Protein AF-A0A943MNU6-F1 (afdb_monomer)

Solvent-accessible surface area (backbone atoms only — not comparable to full-atom values): 3793 Å² total; per-residue (Å²): 123,50,80,46,79,42,80,44,38,43,65,68,34,42,54,50,52,52,51,48,51,73,76,42,62,92,49,51,51,77,46,80,44,56,96,57,100,70,53,29,65,41,72,83,49,49,62,40,35,80,67,64,73,39,98,57,73,77,82,33,50,111

pLDDT: mean 95.67, std 3.02, range [84.5, 98.44]

Nearest PDB structures (foldseek):
  2bc0-assembly1_B  TM=9.665E-01  e=5.346E-06  Streptococcus pyogenes
  5voh-assembly1_C  TM=9.605E-01  e=7.857E-05  Levilactobacillus brevis KB290
  2jgr-assembly1_A  TM=4.461E-01  e=8.984E+00  Escherichia coli BL21

Radius of gyration: 14.93 Å; Cα contacts (8 Å, |Δi|>4): 69; chains: 1; bounding box: 28×19×41 Å

Structure (mmCIF, N/CA/C/O backbone):
data_AF-A0A943MNU6-F1
#
_entry.id   AF-A0A943MNU6-F1
#
loop_
_atom_site.group_PDB
_atom_site.id
_atom_site.type_symbol
_atom_site.label_atom_id
_atom_site.label_alt_id
_atom_site.label_comp_id
_atom_site.label_asym_id
_atom_site.label_entity_id
_atom_site.label_seq_id
_atom_site.pdbx_PDB_ins_code
_atom_site.Cartn_x
_atom_site.Cartn_y
_atom_site.Cartn_z
_atom_site.occupancy
_atom_site.B_iso_or_equiv
_atom_site.auth_seq_id
_atom_site.auth_comp_id
_atom_site.auth_asym_id
_atom_site.auth_atom_id
_atom_site.pdbx_PDB_model_num
ATOM 1 N N . MET A 1 1 ? -16.408 -1.053 22.066 1.00 84.50 1 MET A N 1
ATOM 2 C CA . MET A 1 1 ? -14.987 -0.924 21.692 1.00 84.50 1 MET A CA 1
ATOM 3 C C . MET A 1 1 ? -14.532 -2.288 21.198 1.00 84.50 1 MET A C 1
ATOM 5 O O . MET A 1 1 ? -14.665 -3.250 21.946 1.00 84.50 1 MET A O 1
ATOM 9 N N . SER A 1 2 ? -14.101 -2.387 19.943 1.00 92.88 2 SER A N 1
ATOM 10 C CA . SER A 1 2 ? -13.721 -3.655 19.304 1.00 92.88 2 SER A CA 1
ATOM 11 C C . SER A 1 2 ? -12.255 -3.604 18.892 1.00 92.88 2 SER A C 1
ATOM 13 O O . SER A 1 2 ? -11.731 -2.523 18.618 1.00 92.88 2 SER A O 1
ATOM 15 N N . LYS A 1 3 ? -11.605 -4.770 18.835 1.00 96.12 3 LYS A N 1
ATOM 16 C CA . LYS A 1 3 ? -10.293 -4.924 18.202 1.00 96.12 3 LYS A CA 1
ATOM 17 C C . LYS A 1 3 ? -10.499 -5.402 16.769 1.00 96.12 3 LYS A C 1
ATOM 19 O O . LYS A 1 3 ? -11.099 -6.454 16.564 1.00 96.12 3 LYS A O 1
ATOM 24 N N . ILE A 1 4 ? -10.006 -4.635 15.807 1.00 97.00 4 ILE A N 1
ATOM 25 C CA . ILE A 1 4 ? -10.070 -4.950 14.381 1.00 97.00 4 ILE A CA 1
ATOM 26 C C . ILE A 1 4 ? -8.668 -5.351 13.937 1.00 97.00 4 ILE A C 1
ATOM 28 O O . ILE A 1 4 ? -7.712 -4.607 14.154 1.00 97.00 4 ILE A O 1
ATOM 32 N N . VAL A 1 5 ? -8.549 -6.534 13.338 1.00 98.12 5 VAL A N 1
ATOM 33 C CA . VAL A 1 5 ? -7.286 -7.034 12.790 1.00 98.12 5 VAL A CA 1
ATOM 34 C C . VAL A 1 5 ? -7.375 -7.028 11.272 1.00 98.12 5 VAL A C 1
ATOM 36 O O . VAL A 1 5 ? -8.273 -7.651 10.709 1.00 98.12 5 VAL A O 1
ATOM 39 N N . VAL A 1 6 ? -6.441 -6.338 10.621 1.00 98.06 6 VAL A N 1
ATOM 40 C CA . VAL A 1 6 ? -6.321 -6.280 9.159 1.00 98.06 6 VAL A CA 1
ATOM 41 C C . VAL A 1 6 ? -5.061 -7.036 8.744 1.00 98.06 6 VAL A C 1
ATOM 43 O O . VAL A 1 6 ? -3.979 -6.765 9.262 1.00 98.06 6 VAL A O 1
ATOM 46 N N . ILE A 1 7 ? -5.203 -8.002 7.833 1.00 98.44 7 ILE A N 1
ATOM 47 C CA . ILE A 1 7 ? -4.094 -8.799 7.292 1.00 98.44 7 ILE A CA 1
ATOM 48 C C . ILE A 1 7 ? -3.885 -8.395 5.832 1.00 98.44 7 ILE A C 1
ATOM 50 O O . ILE A 1 7 ? -4.761 -8.611 4.995 1.00 98.44 7 ILE A O 1
ATOM 54 N N . GLY A 1 8 ? -2.720 -7.825 5.546 1.00 98.25 8 GLY A N 1
ATOM 55 C CA . GLY A 1 8 ? -2.389 -7.174 4.285 1.00 98.25 8 GLY A CA 1
ATOM 56 C C . GLY A 1 8 ? -2.772 -5.697 4.305 1.00 98.25 8 GLY A C 1
ATOM 57 O O . GLY A 1 8 ? -3.909 -5.337 4.598 1.00 98.25 8 GLY A O 1
ATOM 58 N N . ALA A 1 9 ? -1.816 -4.842 3.964 1.00 97.56 9 ALA A N 1
ATOM 59 C CA . ALA A 1 9 ? -1.907 -3.396 4.096 1.00 97.56 9 ALA A CA 1
ATOM 60 C C . ALA A 1 9 ? -1.416 -2.663 2.844 1.00 97.56 9 ALA A C 1
ATOM 62 O O . ALA A 1 9 ? -0.953 -1.542 2.945 1.00 97.56 9 ALA A O 1
ATOM 63 N N . ASN A 1 10 ? -1.513 -3.263 1.652 1.00 97.56 10 ASN A N 1
ATOM 64 C CA . ASN A 1 10 ? -1.132 -2.549 0.432 1.00 97.56 10 ASN A CA 1
ATOM 65 C C . ASN A 1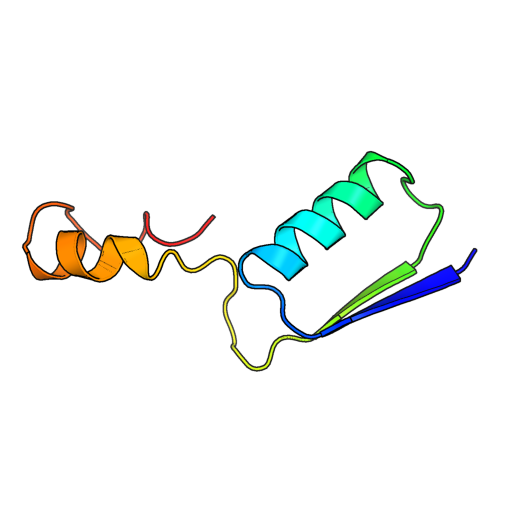 10 ? -2.223 -1.544 -0.000 1.00 97.56 10 ASN A C 1
ATOM 67 O O . ASN A 1 10 ? -2.303 -0.447 0.534 1.00 97.56 10 ASN A O 1
ATOM 71 N N . HIS A 1 11 ? -3.124 -1.909 -0.918 1.00 97.94 11 HIS A N 1
ATOM 72 C CA . HIS A 1 11 ? -4.185 -0.986 -1.353 1.00 97.94 11 HIS A CA 1
ATOM 73 C C . HIS A 1 11 ? -5.458 -1.118 -0.516 1.00 97.94 11 HIS A C 1
ATOM 75 O O . HIS A 1 11 ? -5.874 -0.175 0.153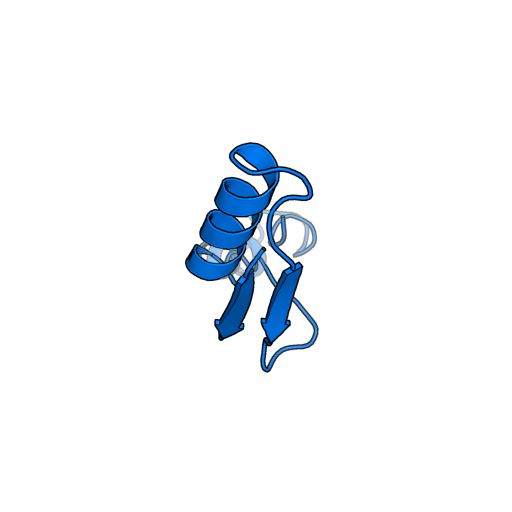 1.00 97.94 11 HIS A O 1
ATOM 81 N N . ALA A 1 12 ? -6.068 -2.306 -0.525 1.00 98.19 12 ALA A N 1
ATOM 82 C CA . ALA A 1 12 ? -7.347 -2.534 0.145 1.00 98.19 12 ALA A CA 1
ATOM 83 C C . ALA A 1 12 ? -7.241 -2.390 1.669 1.00 98.19 12 ALA A C 1
ATOM 85 O O . ALA A 1 12 ? -8.107 -1.774 2.286 1.00 98.19 12 ALA A O 1
ATOM 86 N N . GLY A 1 13 ? -6.166 -2.914 2.265 1.00 98.12 13 GLY A N 1
ATOM 87 C CA . GLY A 1 13 ? -5.924 -2.798 3.702 1.00 98.12 13 GLY A CA 1
ATOM 88 C C . GLY A 1 13 ? -5.765 -1.348 4.148 1.00 98.12 13 GLY A C 1
ATOM 89 O O . GLY A 1 13 ? -6.477 -0.920 5.048 1.00 98.12 13 GLY A O 1
ATOM 90 N N . THR A 1 14 ? -4.920 -0.567 3.469 1.00 98.06 14 THR A N 1
ATOM 91 C CA . THR A 1 14 ? -4.743 0.867 3.753 1.00 98.06 14 THR A CA 1
ATOM 92 C C . THR A 1 14 ? -6.044 1.645 3.596 1.00 98.06 14 THR A C 1
ATOM 94 O O . THR A 1 14 ? -6.410 2.408 4.485 1.00 98.06 14 THR A O 1
ATOM 97 N N . ALA A 1 15 ? -6.802 1.407 2.519 1.00 98.12 15 ALA A N 1
ATOM 98 C CA . ALA A 1 15 ? -8.095 2.061 2.320 1.00 98.12 15 ALA A CA 1
ATOM 99 C C . ALA A 1 15 ? -9.097 1.722 3.440 1.00 98.12 15 ALA A C 1
ATOM 101 O O . ALA A 1 15 ? -9.787 2.610 3.943 1.00 98.12 15 ALA A O 1
ATOM 102 N N . ALA A 1 16 ? -9.157 0.456 3.863 1.00 97.69 16 ALA A N 1
ATOM 103 C CA . ALA A 1 16 ? -10.029 0.023 4.949 1.00 97.69 16 ALA A CA 1
ATOM 104 C C . ALA A 1 16 ? -9.619 0.643 6.292 1.00 97.69 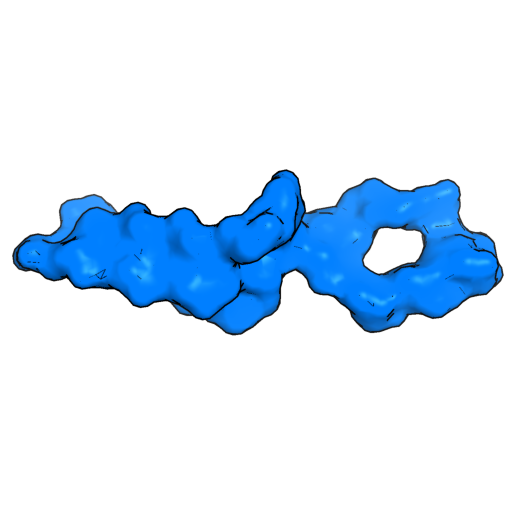16 ALA A C 1
ATOM 106 O O . ALA A 1 16 ? -10.474 1.153 7.010 1.00 97.69 16 ALA A O 1
ATOM 107 N N . VAL A 1 17 ? -8.321 0.638 6.613 1.00 97.00 17 VAL A N 1
ATOM 108 C CA . VAL A 1 17 ? -7.785 1.224 7.850 1.00 97.00 17 VAL A CA 1
ATOM 109 C C . VAL A 1 17 ? -8.080 2.719 7.908 1.00 97.00 17 VAL A C 1
ATOM 111 O O . VAL A 1 17 ? -8.656 3.164 8.897 1.00 97.00 17 VAL A O 1
ATOM 114 N N . ASN A 1 18 ? -7.778 3.470 6.845 1.00 96.50 18 ASN A N 1
ATOM 115 C CA . ASN A 1 18 ? -8.067 4.905 6.784 1.00 96.50 18 ASN A CA 1
ATOM 116 C C . ASN A 1 18 ? -9.564 5.172 6.974 1.00 96.50 18 ASN A C 1
ATOM 118 O O . ASN A 1 18 ? -9.944 5.965 7.826 1.00 96.50 18 ASN A O 1
ATOM 122 N N . THR A 1 19 ? -10.427 4.419 6.285 1.00 97.12 19 THR A N 1
ATOM 123 C CA . THR A 1 19 ? -11.885 4.560 6.431 1.00 97.12 19 THR A CA 1
ATOM 124 C C . THR A 1 19 ? -12.351 4.319 7.870 1.00 97.12 19 THR A C 1
ATOM 126 O O . THR A 1 19 ? -13.189 5.063 8.379 1.00 97.12 19 THR A O 1
ATOM 129 N N . ILE A 1 20 ? -11.829 3.288 8.543 1.00 95.69 20 ILE A N 1
ATOM 130 C CA . ILE A 1 20 ? -12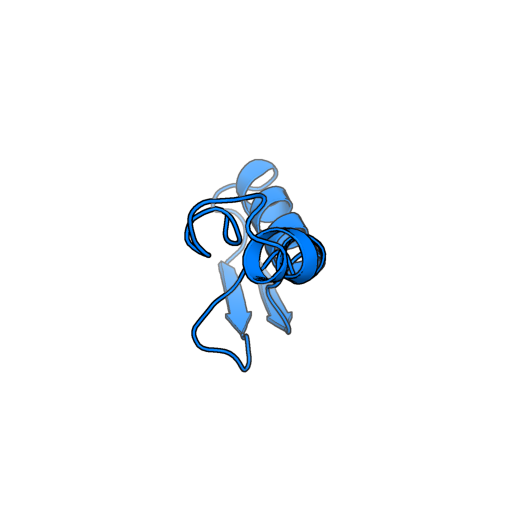.176 2.985 9.940 1.00 95.69 20 ILE A CA 1
ATOM 131 C C . ILE A 1 20 ? -11.749 4.131 10.861 1.00 95.69 20 ILE A C 1
ATOM 133 O O . ILE A 1 20 ? -12.535 4.550 11.709 1.00 95.69 20 ILE A O 1
ATOM 137 N N . LEU A 1 21 ? -10.523 4.633 10.694 1.00 94.62 21 LEU A N 1
ATOM 138 C CA . LEU A 1 21 ? -9.977 5.704 11.529 1.00 94.62 21 LEU A CA 1
ATOM 139 C C . LEU A 1 21 ? -10.691 7.045 11.298 1.00 94.62 21 LEU A C 1
ATOM 141 O O . LEU A 1 21 ? -10.918 7.773 12.260 1.00 94.62 21 LEU A O 1
ATOM 145 N N . ASP A 1 22 ? -11.109 7.331 10.064 1.00 96.00 22 ASP A N 1
ATOM 146 C CA . ASP A 1 22 ? -11.815 8.566 9.711 1.00 96.00 22 ASP A CA 1
ATOM 147 C C . ASP A 1 22 ? -13.279 8.568 10.185 1.00 96.00 22 ASP A C 1
ATOM 149 O O . ASP A 1 22 ? -13.803 9.594 10.618 1.00 96.00 22 ASP A O 1
ATOM 153 N N . THR A 1 23 ? -13.968 7.425 10.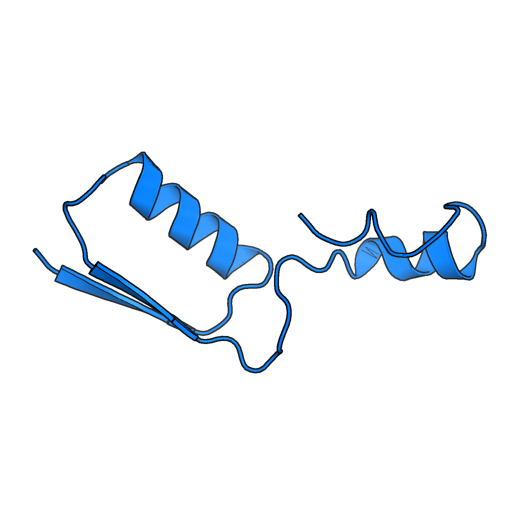093 1.00 94.94 23 THR A N 1
ATOM 154 C CA . THR A 1 23 ? -15.417 7.331 10.372 1.00 94.94 23 THR A CA 1
ATOM 155 C C . THR A 1 23 ? -15.757 6.972 11.816 1.00 94.94 23 THR A C 1
ATOM 157 O O . THR A 1 23 ? -16.851 7.294 12.280 1.00 94.94 23 THR A O 1
ATOM 160 N N . ALA A 1 24 ? -14.841 6.319 12.531 1.00 89.94 24 ALA A N 1
ATOM 161 C CA . ALA A 1 24 ? -15.025 5.885 13.914 1.00 89.94 24 ALA A CA 1
ATOM 162 C C . ALA A 1 24 ? -13.777 6.196 14.766 1.00 89.94 24 ALA A C 1
ATOM 164 O O . ALA A 1 24 ? -13.203 5.279 15.375 1.00 89.94 24 ALA A O 1
ATOM 165 N N . PRO A 1 25 ? -13.340 7.472 14.813 1.00 84.56 25 PRO A N 1
ATOM 166 C CA . PRO A 1 25 ? -12.121 7.862 15.511 1.00 84.56 25 PRO A CA 1
ATOM 167 C C . PRO A 1 25 ? -12.186 7.440 16.981 1.00 84.56 25 PRO A C 1
ATOM 169 O O . PRO A 1 25 ? -13.216 7.578 17.642 1.00 84.56 25 PRO A O 1
ATOM 172 N N . ASP A 1 26 ? -11.088 6.859 17.467 1.00 87.19 26 ASP A N 1
ATOM 173 C CA . ASP A 1 26 ? -10.891 6.380 18.843 1.00 87.19 26 ASP A CA 1
ATOM 174 C C . ASP A 1 26 ? -11.910 5.337 19.358 1.00 87.19 26 ASP A C 1
ATOM 176 O O . ASP A 1 26 ? -11.879 4.936 20.525 1.00 87.19 26 ASP A O 1
ATOM 180 N N . GLN A 1 27 ? -12.804 4.828 18.502 1.00 92.31 27 GLN A N 1
ATOM 181 C CA . GLN A 1 27 ? -13.845 3.876 18.902 1.00 92.31 27 GLN A CA 1
ATOM 182 C C . GLN A 1 27 ? -13.361 2.416 18.886 1.00 92.31 27 GLN A C 1
ATOM 184 O O . GLN A 1 27 ? -13.898 1.541 19.594 1.00 92.31 27 GLN A O 1
ATOM 189 N N . HIS A 1 28 ? -12.366 2.123 18.048 1.00 92.50 28 HIS A N 1
ATOM 190 C CA . HIS A 1 28 ? -11.841 0.785 17.794 1.00 92.50 28 HIS A CA 1
ATOM 191 C C . HIS A 1 28 ? -10.314 0.772 17.851 1.00 92.50 28 HIS A C 1
ATOM 193 O O . HIS A 1 28 ? -9.654 1.676 17.350 1.00 92.50 28 HIS A O 1
ATOM 199 N N . GLN A 1 29 ? -9.745 -0.292 18.417 1.00 95.25 29 GLN A N 1
ATOM 200 C CA . GLN A 1 29 ? -8.315 -0.553 18.291 1.00 95.25 29 GLN A CA 1
ATOM 201 C C . GLN A 1 29 ? -8.074 -1.275 16.965 1.00 95.25 29 GLN A C 1
ATOM 203 O O . GLN A 1 29 ? -8.556 -2.395 16.786 1.00 95.25 29 GLN A O 1
ATOM 208 N N . VAL A 1 30 ? -7.305 -0.669 16.064 1.00 96.75 30 VAL A N 1
ATOM 209 C CA . VAL A 1 30 ? -6.927 -1.280 14.783 1.00 96.75 30 VAL A CA 1
ATOM 210 C C . VAL A 1 30 ? -5.498 -1.813 14.879 1.00 96.75 30 VAL A C 1
ATOM 212 O O . VAL A 1 30 ? -4.589 -1.095 15.285 1.00 96.75 30 VAL A O 1
ATOM 215 N N . VAL A 1 31 ? -5.301 -3.086 14.533 1.00 97.75 31 VAL A N 1
ATOM 216 C CA . VAL A 1 31 ? -3.982 -3.728 14.444 1.00 97.75 31 VAL A CA 1
ATOM 217 C C . VAL A 1 31 ? -3.811 -4.261 13.030 1.00 97.75 31 VAL A C 1
ATOM 219 O O . VAL A 1 31 ? -4.665 -4.993 12.532 1.00 97.75 31 VAL A O 1
ATOM 222 N N . VAL A 1 32 ? -2.712 -3.892 12.385 1.00 97.88 32 VAL A N 1
ATOM 223 C CA . VAL A 1 32 ? -2.454 -4.207 10.980 1.00 97.88 32 VAL A CA 1
ATOM 224 C C . VAL A 1 32 ? -1.201 -5.067 10.884 1.00 97.88 32 VAL A C 1
ATOM 226 O O . VAL A 1 32 ? -0.185 -4.748 11.499 1.00 97.88 32 VAL A O 1
ATOM 229 N N . PHE A 1 33 ? -1.276 -6.147 10.113 1.00 98.25 33 PHE A N 1
ATOM 230 C CA . PHE A 1 33 ? -0.138 -7.000 9.791 1.00 98.25 33 PHE A CA 1
ATOM 231 C C . PHE A 1 33 ? 0.079 -7.004 8.285 1.00 98.25 33 PHE A C 1
ATOM 233 O O . PHE A 1 33 ? -0.833 -7.346 7.535 1.00 98.25 33 PHE A O 1
ATOM 240 N N . ASP A 1 34 ? 1.292 -6.688 7.851 1.00 98.12 34 ASP A N 1
ATOM 241 C CA . ASP A 1 34 ? 1.758 -6.956 6.494 1.00 98.12 34 ASP A CA 1
ATOM 242 C C . ASP A 1 34 ? 2.996 -7.854 6.565 1.00 98.12 34 ASP A C 1
ATOM 244 O O . ASP A 1 34 ? 3.738 -7.828 7.549 1.00 98.12 34 ASP A O 1
ATOM 248 N N . ALA A 1 35 ? 3.187 -8.692 5.549 1.00 98.06 35 ALA A N 1
ATOM 249 C CA . ALA A 1 35 ? 4.372 -9.538 5.455 1.00 98.06 35 ALA A CA 1
ATOM 250 C C . ALA A 1 35 ? 5.604 -8.734 5.010 1.00 98.06 35 ALA A C 1
ATOM 252 O O . ALA A 1 35 ? 6.736 -9.143 5.269 1.00 98.06 35 ALA A O 1
ATOM 253 N N . ASN A 1 36 ? 5.386 -7.606 4.332 1.00 96.94 36 ASN A N 1
ATOM 254 C CA . ASN A 1 36 ? 6.434 -6.739 3.826 1.00 96.94 36 ASN A CA 1
ATOM 255 C C . ASN A 1 36 ? 6.835 -5.677 4.857 1.00 96.94 36 ASN A C 1
ATOM 257 O O . ASN A 1 36 ? 6.093 -5.341 5.777 1.00 96.94 36 ASN A O 1
ATOM 261 N N . SER A 1 37 ? 8.014 -5.087 4.657 1.00 96.56 37 SER A N 1
ATOM 262 C CA . SER A 1 37 ? 8.484 -3.924 5.422 1.00 96.56 37 SER A CA 1
ATOM 263 C C . SER A 1 37 ? 8.024 -2.584 4.830 1.00 96.56 37 SER A C 1
ATOM 265 O O . SER A 1 37 ? 8.528 -1.534 5.221 1.00 96.56 37 SER A O 1
ATOM 267 N N . ASN A 1 38 ? 7.133 -2.615 3.838 1.00 94.56 38 ASN A N 1
ATOM 268 C CA . ASN A 1 38 ? 6.544 -1.454 3.183 1.00 94.56 38 ASN A CA 1
ATOM 269 C C . ASN A 1 38 ? 5.071 -1.728 2.858 1.00 94.56 38 ASN A C 1
ATOM 271 O O . ASN A 1 38 ? 4.620 -2.872 2.877 1.00 94.56 38 ASN A O 1
ATOM 275 N N . ILE A 1 39 ? 4.335 -0.655 2.589 1.00 97.19 39 ILE A N 1
ATOM 276 C CA . ILE A 1 39 ? 2.915 -0.667 2.243 1.00 97.19 39 ILE A CA 1
ATOM 277 C C . ILE A 1 39 ? 2.647 0.373 1.150 1.00 97.19 39 ILE A C 1
ATOM 279 O O . ILE A 1 39 ? 3.531 1.167 0.832 1.00 97.19 39 ILE A O 1
ATOM 283 N N . SER A 1 40 ? 1.445 0.365 0.575 1.00 96.81 40 SER A N 1
ATOM 284 C CA . SER A 1 40 ? 1.004 1.317 -0.458 1.00 96.81 40 SER A CA 1
ATOM 285 C C . SER A 1 40 ? 1.855 1.372 -1.740 1.00 96.81 40 SER A C 1
ATOM 287 O O . SER A 1 40 ? 1.892 2.392 -2.425 1.00 96.81 40 SER A O 1
ATOM 289 N N . PHE A 1 41 ? 2.527 0.283 -2.112 1.00 97.25 41 PHE A N 1
ATOM 290 C CA . PHE A 1 41 ? 3.326 0.225 -3.331 1.00 97.25 41 PHE A CA 1
ATOM 291 C C . PHE A 1 41 ? 2.463 0.183 -4.600 1.00 97.25 41 PHE A C 1
ATOM 293 O O . PHE A 1 41 ? 1.652 -0.725 -4.803 1.00 97.25 41 PHE A O 1
ATOM 300 N N . LEU A 1 42 ? 2.707 1.125 -5.505 1.00 97.25 42 LEU A N 1
ATOM 301 C CA . LEU A 1 42 ? 2.082 1.271 -6.813 1.00 97.25 42 LEU A CA 1
ATOM 302 C C . LEU A 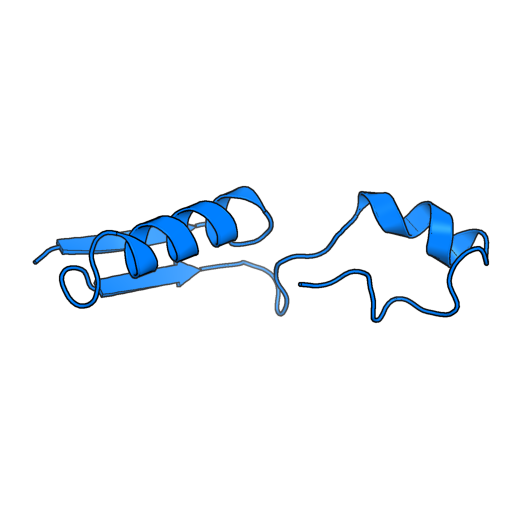1 42 ? 2.789 0.391 -7.851 1.00 97.25 42 LEU A C 1
ATOM 304 O O . LEU A 1 42 ? 3.540 0.868 -8.704 1.00 97.25 42 LEU A O 1
ATOM 308 N N . GLY A 1 43 ? 2.501 -0.912 -7.823 1.00 95.12 43 GLY A N 1
ATOM 309 C CA . GLY A 1 43 ? 3.082 -1.873 -8.770 1.00 95.12 43 GLY A CA 1
ATOM 310 C C . GLY A 1 43 ? 2.824 -1.532 -10.247 1.00 95.12 43 GLY A C 1
ATOM 311 O O . GLY A 1 43 ? 3.659 -1.815 -11.104 1.00 95.12 43 GLY A O 1
ATOM 312 N N . CYS A 1 44 ? 1.714 -0.853 -10.554 1.00 95.12 44 CYS A N 1
ATOM 313 C CA . CYS A 1 44 ? 1.409 -0.361 -11.901 1.00 95.12 44 CYS A CA 1
ATOM 314 C C . CYS A 1 44 ? 2.414 0.685 -12.419 1.00 95.12 44 CYS A C 1
ATOM 316 O O . CYS A 1 44 ? 2.612 0.791 -13.627 1.00 95.12 44 CYS A O 1
ATOM 318 N N . GLY A 1 45 ? 3.083 1.426 -11.531 1.00 96.31 45 GLY A N 1
ATOM 319 C CA . GLY A 1 45 ? 4.068 2.443 -11.899 1.00 96.31 45 GLY A CA 1
ATOM 320 C C . GLY A 1 45 ? 5.469 1.894 -12.184 1.00 96.31 45 GLY A C 1
ATOM 321 O O . GLY A 1 45 ? 6.313 2.627 -12.697 1.00 96.31 45 GLY A O 1
ATOM 322 N N . MET A 1 46 ? 5.730 0.603 -11.935 1.00 96.88 46 MET A N 1
ATOM 323 C CA . MET A 1 46 ? 7.048 0.002 -12.191 1.00 96.88 46 MET A CA 1
ATOM 324 C C . MET A 1 46 ? 7.477 0.114 -13.655 1.00 96.88 46 MET A C 1
ATOM 326 O O . MET A 1 46 ? 8.633 0.419 -13.933 1.00 96.88 46 MET A O 1
ATOM 330 N N . ALA A 1 47 ? 6.553 -0.092 -14.597 1.00 97.06 47 ALA A N 1
ATOM 331 C CA . ALA A 1 47 ? 6.859 0.009 -16.0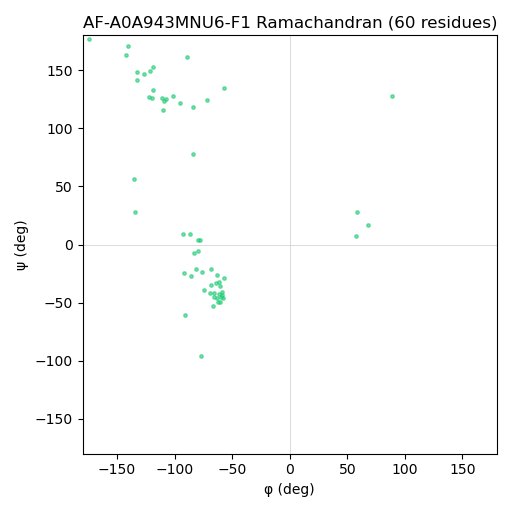23 1.00 97.06 47 ALA A CA 1
ATOM 332 C C . ALA A 1 47 ? 7.262 1.437 -16.428 1.00 97.06 47 ALA A C 1
ATOM 334 O O . ALA A 1 47 ? 8.126 1.613 -17.284 1.00 97.06 47 ALA A O 1
ATOM 335 N N . LEU A 1 48 ? 6.680 2.453 -15.782 1.00 97.00 48 LEU A N 1
ATOM 336 C CA . LEU A 1 48 ? 7.029 3.854 -16.012 1.00 97.00 48 LEU A CA 1
ATOM 337 C C . LEU A 1 48 ? 8.434 4.163 -15.494 1.00 97.00 48 LEU A C 1
ATOM 339 O O . LEU A 1 48 ? 9.195 4.843 -16.178 1.00 97.00 48 LEU A O 1
ATOM 343 N N . TRP A 1 49 ? 8.792 3.635 -14.321 1.00 96.62 49 TRP A N 1
ATOM 344 C CA . TRP A 1 49 ? 10.132 3.806 -13.759 1.00 96.62 49 TRP A CA 1
ATOM 345 C C . TRP A 1 49 ? 11.198 3.093 -14.592 1.00 96.62 49 TRP A C 1
ATOM 347 O O . TRP A 1 49 ? 12.149 3.725 -15.043 1.00 96.62 49 TRP A O 1
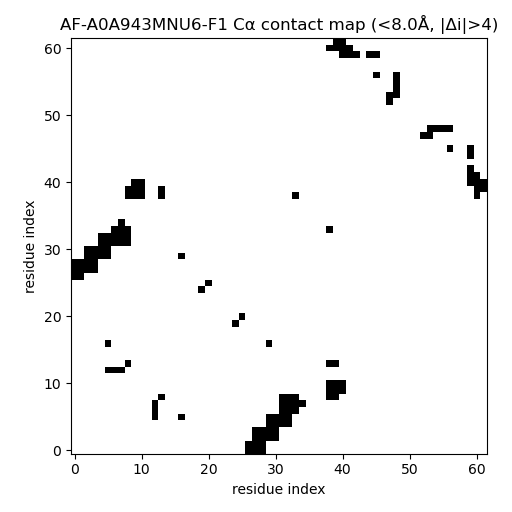ATOM 357 N N . ILE A 1 50 ? 11.010 1.799 -14.868 1.00 96.75 50 ILE A N 1
ATOM 358 C CA . ILE A 1 50 ? 11.941 1.005 -15.685 1.00 96.75 50 ILE A CA 1
ATOM 359 C C . ILE A 1 50 ? 12.066 1.599 -17.098 1.00 96.75 50 ILE A C 1
ATOM 361 O O . ILE A 1 50 ? 13.149 1.606 -17.676 1.00 96.75 50 ILE A O 1
ATOM 365 N N . GLY A 1 51 ? 10.971 2.141 -17.641 1.00 97.19 51 GLY A N 1
ATOM 366 C CA . GLY A 1 51 ? 10.938 2.827 -18.932 1.00 97.19 51 GLY A CA 1
ATOM 367 C C . GLY A 1 51 ? 11.480 4.263 -18.926 1.00 97.19 51 GLY A C 1
ATOM 368 O O . GLY A 1 51 ? 11.372 4.937 -19.950 1.00 97.19 51 GLY A O 1
ATOM 369 N N . GLY A 1 52 ? 12.012 4.763 -17.805 1.00 96.50 52 GLY A N 1
ATOM 370 C CA . GLY A 1 52 ? 12.601 6.103 -17.693 1.00 96.50 52 GLY A CA 1
ATOM 371 C C . GLY A 1 52 ? 11.609 7.266 -17.815 1.00 96.50 52 GLY A C 1
ATOM 372 O O . GLY A 1 52 ? 12.022 8.393 -18.068 1.00 96.50 52 GLY A O 1
ATOM 373 N N . GLN A 1 53 ? 10.306 7.009 -17.661 1.00 97.44 53 GLN A N 1
ATOM 374 C CA . GLN A 1 53 ? 9.255 8.035 -17.733 1.00 97.44 53 GLN A CA 1
ATOM 375 C C . GLN A 1 53 ? 9.108 8.816 -16.419 1.00 97.44 53 GLN A C 1
ATOM 377 O O . GLN A 1 53 ? 8.580 9.925 -16.411 1.00 97.44 53 GLN A O 1
ATOM 382 N N . ILE A 1 54 ? 9.583 8.242 -15.312 1.00 95.81 54 ILE A N 1
ATOM 383 C CA . ILE A 1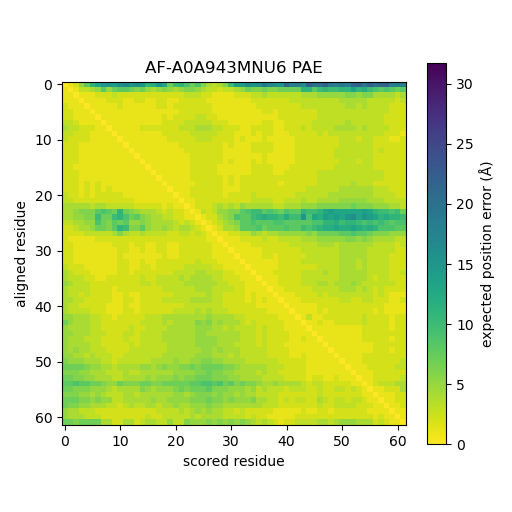 54 ? 9.708 8.903 -14.011 1.00 95.81 54 ILE A CA 1
ATOM 384 C C . ILE A 1 54 ? 11.138 8.753 -13.497 1.00 95.81 54 ILE A C 1
ATOM 386 O O . ILE A 1 54 ? 11.803 7.753 -13.767 1.00 95.81 54 ILE A O 1
ATOM 390 N N . SER A 1 55 ? 11.614 9.764 -12.770 1.00 93.25 55 SER A N 1
ATOM 391 C CA . SER A 1 55 ? 13.020 9.886 -12.366 1.00 93.25 55 SER A CA 1
ATOM 392 C C . SER A 1 55 ? 13.475 8.840 -11.349 1.00 93.25 55 SER A C 1
ATOM 394 O O . SER A 1 55 ? 14.672 8.587 -11.244 1.00 93.25 55 SER A O 1
ATOM 396 N N . GLY A 1 56 ? 12.547 8.229 -10.613 1.00 94.44 56 GLY A N 1
ATOM 397 C CA . GLY A 1 56 ? 12.861 7.247 -9.584 1.00 94.44 56 GLY A CA 1
ATOM 398 C C . GLY A 1 56 ? 11.619 6.595 -8.969 1.00 94.44 56 GLY A C 1
ATOM 399 O O . GLY A 1 56 ? 10.490 6.938 -9.341 1.00 94.44 56 GLY A O 1
ATOM 400 N N . PRO A 1 57 ? 11.814 5.624 -8.060 1.00 94.12 57 PRO A N 1
ATOM 401 C CA . PRO A 1 57 ? 10.739 4.856 -7.439 1.00 94.12 57 PRO A CA 1
ATOM 402 C C . PRO A 1 57 ? 10.024 5.592 -6.297 1.00 94.12 57 PRO A C 1
ATOM 404 O O . PRO A 1 57 ? 9.053 5.070 -5.760 1.00 94.12 57 PRO A O 1
ATOM 407 N N . GLU A 1 58 ? 10.486 6.777 -5.892 1.00 91.75 58 GLU A N 1
ATOM 408 C CA . GLU A 1 58 ? 10.013 7.487 -4.697 1.00 91.75 58 GLU A CA 1
ATOM 409 C C . GLU A 1 58 ? 8.521 7.839 -4.784 1.00 91.75 58 GLU A C 1
ATOM 411 O O . GLU A 1 58 ? 7.821 7.810 -3.779 1.00 91.75 58 GLU A O 1
ATOM 416 N N . GLY A 1 59 ? 8.015 8.106 -5.993 1.00 92.25 59 GLY A N 1
ATOM 417 C CA . GLY A 1 59 ? 6.593 8.366 -6.246 1.00 92.25 59 GLY A CA 1
ATOM 418 C C . GLY A 1 59 ? 5.712 7.114 -6.323 1.00 92.25 59 GLY A C 1
ATOM 419 O O . GLY A 1 59 ? 4.531 7.231 -6.640 1.00 92.25 59 GLY A O 1
ATOM 420 N N . LEU A 1 60 ? 6.263 5.918 -6.089 1.00 96.50 60 LEU A N 1
ATOM 421 C CA . LEU A 1 60 ? 5.528 4.651 -6.157 1.00 96.50 60 LEU A CA 1
ATOM 422 C C . LEU A 1 60 ? 4.945 4.208 -4.808 1.00 96.50 60 LEU A C 1
ATOM 424 O O . LEU A 1 60 ? 4.470 3.083 -4.712 1.00 96.50 60 LEU A O 1
ATOM 428 N N . PHE A 1 61 ? 4.973 5.048 -3.778 1.00 96.31 61 PHE A N 1
ATOM 429 C CA . PHE A 1 61 ? 4.422 4.758 -2.452 1.00 96.31 61 PHE A CA 1
ATOM 430 C C . PHE A 1 61 ? 3.575 5.948 -1.976 1.00 96.31 61 PHE A C 1
ATOM 432 O O . PHE A 1 61 ? 3.882 7.085 -2.339 1.00 96.31 61 PHE A O 1
ATOM 439 N N . TYR A 1 62 ? 2.518 5.698 -1.192 1.00 91.75 62 TYR A N 1
ATOM 440 C CA . TYR A 1 62 ? 1.599 6.733 -0.686 1.00 91.75 62 TYR A CA 1
ATOM 441 C C . TYR A 1 62 ? 1.092 6.485 0.739 1.00 91.75 62 TYR A C 1
ATOM 443 O O . TYR A 1 62 ? 1.070 5.316 1.188 1.00 91.75 62 TYR A O 1
#

Mean predicted aligned error: 3.08 Å

Secondary structure (DSSP, 8-state):
-EEEEEE--SSHHHHHHHHHHHHSTTTEEEEEE-SSS-----GGGHHHHHTTSSS-GGGG--

Foldseek 3Di:
DEEAEAEAAAPPNVVVVVCCCVVPPPNYHYHYDYPDPAYNFQPVCPCCVVVVVDPDRPVRHD

Sequence (62 aa):
MSKIVVIGANHAGTAAVNTILDTAPDQHQVVVFDANSNISFLGCGMALWIGGQISGPEGLFY